Protein AF-A0A0R3E379-F1 (afdb_monomer)

Foldseek 3Di:
DDDDPPPVNVVVVCVVVPPDDPDDDDPDDLLVVLQVQLVVLQVVLVVDDPDDSSVVSNVSSVVSNVVSCVVVQVPDPPSD

Solvent-accessible surface area (backbone atoms only — not comparable to full-atom values): 4806 Å² total; per-residue (Å²): 139,82,86,75,77,50,72,68,56,54,54,48,52,52,54,66,73,60,65,75,77,90,78,78,83,76,89,65,57,71,42,61,52,27,48,55,50,20,51,52,26,44,58,50,27,72,74,39,65,93,52,71,68,22,52,52,30,48,51,50,19,50,54,26,52,55,54,43,49,47,67,56,56,75,66,44,88,85,75,118

pLDDT: mean 86.68, std 13.5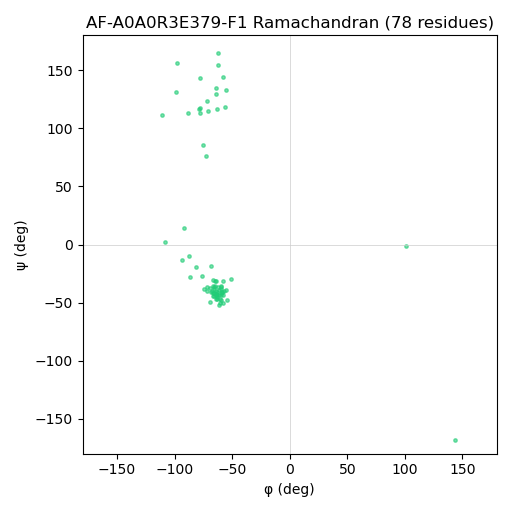1, range [35.5, 98.31]

Radius of gyration: 23.5 Å; Cα contacts (8 Å, |Δi|>4): 44; chains: 1; bounding box: 74×27×40 Å

Organism: NCBI:txid989370

Structure (mmCIF, N/CA/C/O backbone):
data_AF-A0A0R3E379-F1
#
_entry.id   AF-A0A0R3E379-F1
#
loop_
_atom_site.group_PDB
_atom_site.id
_atom_site.type_symbol
_atom_site.label_atom_id
_atom_site.label_alt_id
_atom_site.label_comp_id
_atom_site.label_asym_id
_atom_site.label_entity_id
_atom_site.label_seq_id
_atom_site.pdbx_PDB_ins_code
_atom_site.Cartn_x
_atom_site.Cartn_y
_atom_site.Cartn_z
_atom_site.occupancy
_atom_site.B_iso_or_equiv
_atom_site.auth_seq_id
_atom_site.auth_comp_id
_atom_site.auth_asym_id
_atom_site.auth_atom_id
_atom_site.pdbx_PDB_model_num
ATOM 1 N N . MET A 1 1 ? 59.613 -11.735 -0.504 1.00 35.50 1 MET A N 1
ATOM 2 C CA . MET A 1 1 ? 58.716 -11.115 0.498 1.00 35.50 1 MET A CA 1
ATOM 3 C C . MET A 1 1 ? 57.277 -11.473 0.132 1.00 35.50 1 MET A C 1
ATOM 5 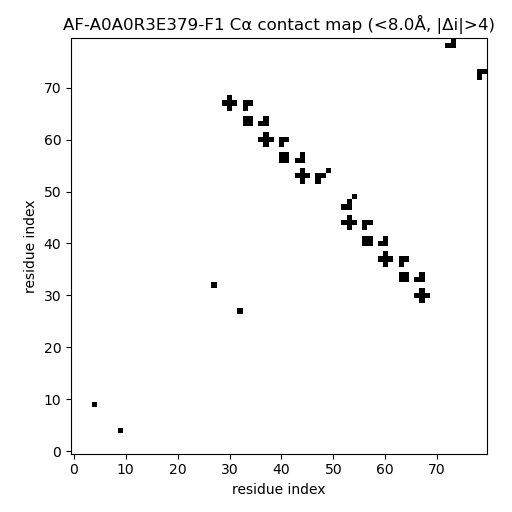O O . MET A 1 1 ? 56.842 -11.084 -0.941 1.00 35.50 1 MET A O 1
ATOM 9 N N . ARG A 1 2 ? 56.571 -12.289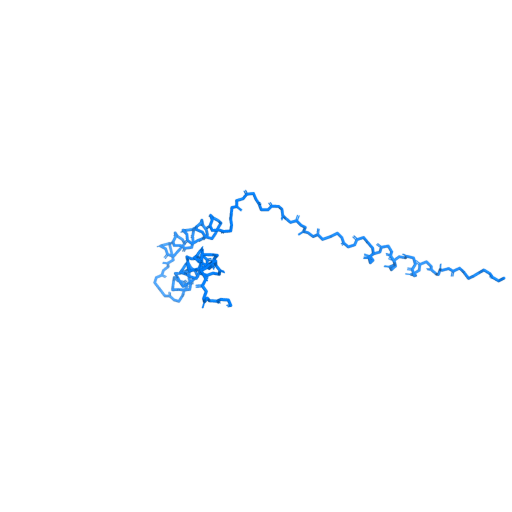 0.929 1.00 39.00 2 ARG A N 1
ATOM 10 C CA . ARG A 1 2 ? 55.168 -12.679 0.670 1.00 39.00 2 ARG A CA 1
ATOM 11 C C . ARG A 1 2 ? 54.282 -12.022 1.726 1.00 39.00 2 ARG A C 1
ATOM 13 O O . ARG A 1 2 ? 54.393 -12.360 2.898 1.00 39.00 2 ARG A O 1
ATOM 20 N N . ALA A 1 3 ? 53.452 -11.070 1.315 1.00 53.22 3 ALA A N 1
ATOM 21 C CA . ALA A 1 3 ? 52.483 -10.430 2.194 1.00 53.22 3 ALA A CA 1
ATOM 22 C C . ALA A 1 3 ? 51.365 -11.430 2.526 1.00 53.22 3 ALA A C 1
ATOM 24 O O . ALA A 1 3 ? 50.632 -11.870 1.640 1.00 53.22 3 ALA A O 1
ATOM 25 N N . THR A 1 4 ? 51.244 -11.820 3.793 1.00 63.91 4 THR A N 1
ATOM 26 C CA . THR A 1 4 ? 50.103 -12.594 4.281 1.00 63.91 4 THR A CA 1
ATOM 27 C C . THR A 1 4 ? 48.930 -11.637 4.462 1.00 63.91 4 THR A C 1
ATOM 29 O O . THR A 1 4 ? 48.956 -10.738 5.300 1.00 63.91 4 THR A O 1
ATOM 32 N N . ILE A 1 5 ? 47.886 -11.796 3.647 1.00 63.28 5 ILE A N 1
ATOM 33 C CA . ILE A 1 5 ? 46.612 -11.107 3.872 1.00 63.28 5 ILE A CA 1
ATOM 34 C C . ILE A 1 5 ? 46.154 -11.489 5.283 1.00 63.28 5 ILE A C 1
ATOM 36 O O . ILE A 1 5 ? 45.968 -12.674 5.569 1.00 63.28 5 ILE A O 1
ATOM 40 N N . SER A 1 6 ? 46.025 -10.506 6.180 1.00 77.25 6 SER A N 1
ATOM 41 C CA . SER A 1 6 ? 45.613 -10.776 7.558 1.00 77.25 6 SER A CA 1
ATOM 42 C C . SER A 1 6 ? 44.250 -11.475 7.552 1.00 77.25 6 SER A C 1
ATOM 44 O O . SER A 1 6 ? 43.387 -11.175 6.721 1.00 77.25 6 SER A O 1
ATOM 46 N N . ALA A 1 7 ? 44.033 -12.406 8.483 1.00 71.69 7 ALA A N 1
ATOM 47 C CA . ALA A 1 7 ? 42.780 -13.158 8.590 1.00 71.69 7 ALA A CA 1
ATOM 48 C C . ALA A 1 7 ? 41.537 -12.242 8.615 1.00 71.69 7 ALA A C 1
ATOM 50 O O . ALA A 1 7 ? 40.476 -12.593 8.102 1.00 71.69 7 ALA A O 1
ATOM 51 N N . ARG A 1 8 ? 41.701 -11.018 9.132 1.00 73.31 8 ARG A N 1
ATOM 52 C CA . ARG A 1 8 ? 40.669 -9.981 9.183 1.00 73.31 8 ARG A CA 1
ATOM 53 C C . ARG A 1 8 ? 40.318 -9.415 7.803 1.00 73.31 8 ARG A C 1
ATOM 55 O O . ARG A 1 8 ? 39.146 -9.170 7.533 1.00 73.31 8 ARG A O 1
ATOM 62 N N . ALA A 1 9 ? 41.304 -9.248 6.922 1.00 79.00 9 ALA A N 1
ATOM 63 C CA . ALA A 1 9 ? 41.070 -8.823 5.545 1.00 79.00 9 ALA A CA 1
ATOM 64 C C . ALA A 1 9 ? 40.350 -9.919 4.741 1.00 79.00 9 ALA A C 1
ATOM 66 O O . ALA A 1 9 ? 39.401 -9.616 4.026 1.00 79.00 9 ALA A O 1
ATOM 67 N N . LYS A 1 10 ? 40.716 -11.196 4.917 1.00 76.00 10 LYS A N 1
ATOM 68 C CA . LYS A 1 10 ? 40.022 -12.323 4.267 1.00 76.00 10 LYS A CA 1
ATOM 69 C C . LYS A 1 10 ? 38.542 -12.410 4.674 1.00 76.00 10 LYS A C 1
ATOM 71 O O . LYS A 1 10 ? 37.681 -12.474 3.802 1.00 76.00 10 LYS A O 1
ATOM 76 N N . ALA A 1 11 ? 38.247 -12.309 5.972 1.00 77.00 11 ALA A N 1
ATOM 77 C CA . ALA A 1 11 ? 36.873 -12.323 6.482 1.00 77.00 11 ALA A CA 1
ATOM 78 C C . ALA A 1 11 ? 36.029 -11.139 5.965 1.00 77.00 11 ALA A C 1
ATOM 80 O O . ALA A 1 11 ? 34.841 -11.288 5.674 1.00 77.00 11 ALA A O 1
ATOM 81 N N . TYR A 1 12 ? 36.643 -9.960 5.810 1.00 77.50 12 TYR A N 1
ATOM 82 C CA . TYR A 1 12 ? 35.989 -8.799 5.205 1.00 77.50 12 TYR A CA 1
ATOM 83 C C . TYR A 1 12 ? 35.629 -9.045 3.732 1.00 77.50 12 TYR A C 1
ATOM 85 O O . TYR A 1 12 ? 34.489 -8.803 3.336 1.00 77.50 12 TYR A O 1
ATOM 93 N N . TRP A 1 13 ? 36.564 -9.576 2.936 1.00 70.81 13 TRP A N 1
ATOM 94 C CA . TRP A 1 13 ? 36.326 -9.900 1.525 1.00 70.81 13 TRP A CA 1
ATOM 95 C C . TRP A 1 13 ? 35.251 -10.980 1.345 1.00 70.81 13 TRP A C 1
ATOM 97 O O . TRP A 1 13 ? 34.383 -10.836 0.486 1.00 70.81 13 TRP A O 1
ATOM 107 N N . GLU A 1 14 ? 35.242 -12.014 2.186 1.00 75.38 14 GLU A N 1
ATOM 108 C CA . GLU A 1 14 ? 34.211 -13.060 2.175 1.00 75.38 14 GLU A CA 1
ATOM 109 C C . GLU A 1 14 ? 32.824 -12.505 2.534 1.00 75.38 14 GLU A C 1
ATOM 111 O O . GLU A 1 14 ? 31.848 -12.795 1.844 1.00 75.38 14 GLU A O 1
ATOM 116 N N . SER A 1 15 ? 32.727 -11.637 3.545 1.00 74.50 15 SER A N 1
ATOM 117 C CA . SER A 1 15 ? 31.463 -10.994 3.933 1.00 74.50 15 SER A CA 1
ATOM 118 C C . SER A 1 15 ? 30.938 -10.031 2.857 1.00 74.50 15 SER A C 1
ATOM 120 O O . SER A 1 15 ? 29.748 -10.044 2.526 1.00 74.50 15 SER A O 1
ATOM 122 N N . ALA A 1 16 ? 31.826 -9.235 2.250 1.00 74.31 16 ALA A N 1
ATOM 123 C CA . ALA A 1 16 ? 31.476 -8.305 1.178 1.00 74.31 16 ALA A CA 1
ATOM 124 C C . ALA A 1 16 ? 31.016 -9.032 -0.098 1.00 74.31 16 ALA A C 1
ATOM 126 O O . ALA A 1 16 ? 30.016 -8.639 -0.704 1.00 74.31 16 ALA A O 1
ATOM 127 N N . MET A 1 17 ? 31.692 -10.121 -0.480 1.00 74.00 17 MET A N 1
ATOM 128 C CA . MET A 1 17 ? 31.337 -10.924 -1.657 1.00 74.00 17 MET A CA 1
ATOM 129 C C . MET A 1 17 ? 30.120 -11.833 -1.418 1.00 74.00 17 MET A C 1
ATOM 131 O O . MET A 1 17 ? 29.378 -12.128 -2.353 1.00 74.00 17 MET A O 1
ATOM 135 N N . SER A 1 18 ? 29.859 -12.234 -0.169 1.00 70.81 18 SER A N 1
ATOM 136 C CA . SER A 1 18 ? 28.753 -13.128 0.205 1.00 70.81 18 SER A CA 1
ATOM 137 C C . SER A 1 18 ? 27.456 -12.398 0.594 1.00 70.81 18 SER A C 1
ATOM 139 O O . SER A 1 18 ? 26.530 -13.011 1.143 1.00 70.81 18 SER A O 1
ATOM 141 N N . LYS A 1 19 ? 27.316 -11.097 0.305 1.00 79.12 19 LYS A N 1
ATOM 142 C CA . LYS A 1 19 ? 26.062 -10.378 0.578 1.00 79.12 19 LYS A CA 1
ATOM 143 C C . LYS A 1 19 ? 24.992 -10.759 -0.452 1.00 79.12 19 LYS A C 1
ATOM 145 O O . LYS A 1 19 ? 24.797 -10.104 -1.476 1.00 79.12 19 LYS A O 1
ATOM 150 N N . ARG A 1 20 ? 24.280 -11.857 -0.182 1.00 81.81 20 ARG A N 1
ATOM 151 C CA . ARG A 1 20 ? 23.197 -12.364 -1.035 1.00 81.81 20 ARG A CA 1
ATOM 152 C C . ARG A 1 20 ? 22.060 -11.340 -1.095 1.00 81.81 20 ARG A C 1
ATOM 154 O O . ARG A 1 20 ? 21.409 -11.056 -0.090 1.00 81.81 20 ARG A O 1
ATOM 161 N N . ARG A 1 21 ? 21.791 -10.797 -2.287 1.00 82.38 21 ARG A N 1
ATOM 162 C CA . ARG A 1 21 ? 20.621 -9.932 -2.509 1.00 82.38 21 ARG A CA 1
ATOM 163 C C . ARG A 1 21 ? 19.353 -10.758 -2.291 1.00 82.38 21 ARG A C 1
ATOM 165 O O . ARG A 1 21 ? 19.207 -11.819 -2.899 1.00 82.38 21 ARG A O 1
ATOM 172 N N . ARG A 1 22 ? 18.419 -10.264 -1.475 1.00 84.88 22 ARG A N 1
ATOM 173 C CA . ARG A 1 22 ? 17.084 -10.862 -1.303 1.00 84.88 22 ARG A CA 1
ATOM 174 C C . ARG A 1 22 ? 16.237 -10.583 -2.548 1.00 84.88 22 ARG A C 1
ATOM 176 O O . ARG A 1 22 ? 15.414 -9.676 -2.562 1.00 84.88 22 ARG A O 1
ATOM 183 N N . ARG A 1 23 ? 16.507 -11.313 -3.634 1.00 84.88 23 ARG A N 1
ATOM 184 C CA . ARG A 1 23 ? 15.724 -11.239 -4.872 1.00 84.88 23 ARG A CA 1
ATOM 185 C C . ARG A 1 23 ? 14.434 -12.025 -4.680 1.00 84.88 23 ARG A C 1
ATOM 187 O O . ARG A 1 23 ? 14.481 -13.235 -4.496 1.00 84.88 23 ARG A O 1
ATOM 194 N N . PHE A 1 24 ? 13.305 -11.336 -4.755 1.00 86.69 24 PHE A N 1
ATOM 195 C CA . PHE A 1 24 ? 11.993 -11.964 -4.805 1.00 86.69 24 PHE A CA 1
ATOM 196 C C . PHE A 1 24 ? 11.518 -12.012 -6.256 1.00 86.69 24 PHE A C 1
ATOM 198 O O . PHE A 1 24 ? 11.605 -11.013 -6.973 1.00 86.69 24 PHE A O 1
ATOM 205 N N . LYS A 1 25 ? 11.047 -13.177 -6.703 1.00 89.19 25 LYS A N 1
ATOM 206 C CA . LYS A 1 25 ? 10.426 -13.327 -8.019 1.00 89.19 25 LYS A CA 1
ATOM 207 C C . LYS A 1 25 ? 8.939 -13.044 -7.872 1.00 89.19 25 LYS A C 1
ATOM 209 O O . LYS A 1 25 ? 8.232 -13.779 -7.195 1.00 89.19 25 LYS A O 1
ATOM 214 N N . GLN A 1 26 ? 8.493 -11.953 -8.480 1.00 89.88 26 GLN A N 1
ATOM 215 C CA . GLN A 1 26 ? 7.078 -11.609 -8.547 1.00 89.88 26 GLN A CA 1
ATOM 216 C C . GLN A 1 26 ? 6.453 -12.461 -9.656 1.00 89.88 26 GLN A C 1
ATOM 218 O O . GLN A 1 26 ? 6.890 -12.380 -10.800 1.00 89.88 26 GLN A O 1
ATOM 223 N N . SER A 1 27 ? 5.514 -13.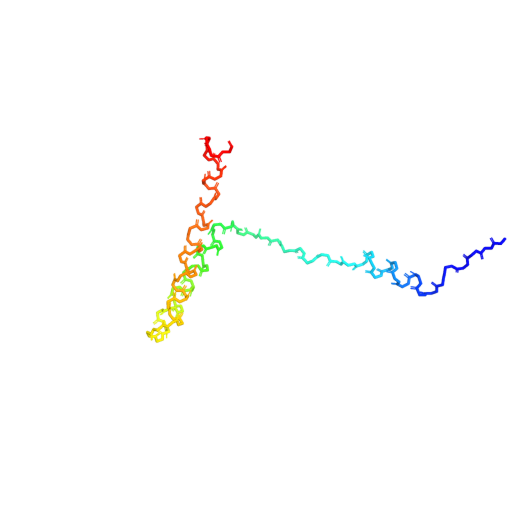334 -9.290 1.00 93.50 27 SER A N 1
ATOM 224 C CA . SER A 1 27 ? 4.797 -14.212 -10.229 1.00 93.50 27 SER A CA 1
ATOM 225 C C . SER A 1 27 ? 3.570 -13.547 -10.850 1.00 93.50 27 SER A C 1
ATOM 227 O O . SER A 1 27 ? 3.184 -13.905 -11.955 1.00 93.50 27 SER A O 1
ATOM 229 N N . ARG A 1 28 ? 2.973 -12.593 -10.129 1.00 93.31 28 ARG A N 1
ATOM 230 C CA . ARG A 1 28 ? 1.838 -11.766 -10.554 1.00 93.31 28 ARG A C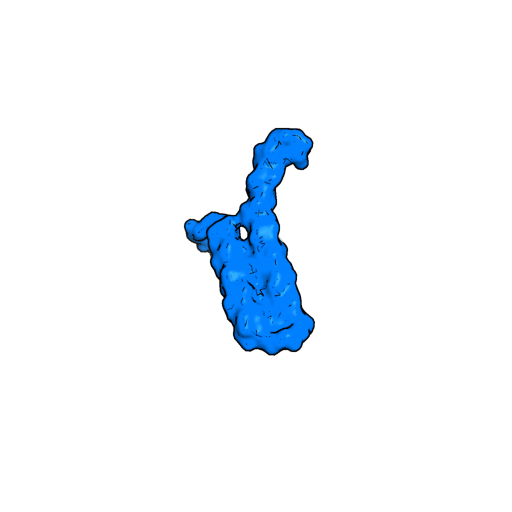A 1
ATOM 231 C C . ARG A 1 28 ? 2.318 -10.415 -11.064 1.00 93.31 28 ARG A C 1
ATOM 233 O O . ARG A 1 28 ? 3.393 -9.960 -10.647 1.00 93.31 28 ARG A O 1
ATOM 240 N N . SER A 1 29 ? 1.519 -9.773 -11.913 1.00 92.88 29 SER A N 1
ATOM 241 C CA . SER A 1 29 ? 1.825 -8.425 -12.394 1.00 92.88 29 SER A CA 1
ATOM 242 C C . SER A 1 29 ? 1.851 -7.416 -11.239 1.00 92.88 29 SER A C 1
ATOM 244 O O . SER A 1 29 ? 1.424 -7.700 -10.111 1.00 92.88 29 SER A O 1
ATOM 246 N N . LEU A 1 30 ? 2.410 -6.230 -11.488 1.00 92.44 30 LEU A N 1
ATOM 247 C CA . LEU A 1 30 ? 2.399 -5.165 -10.488 1.00 92.44 30 LEU A CA 1
ATOM 248 C C . LEU A 1 30 ? 0.954 -4.741 -10.195 1.00 92.44 30 LEU A C 1
ATOM 250 O O . LEU A 1 30 ? 0.580 -4.622 -9.033 1.00 92.44 30 LEU A O 1
ATOM 254 N N . GLU A 1 31 ? 0.151 -4.598 -11.244 1.00 94.75 31 GLU A N 1
ATOM 255 C CA . GLU A 1 31 ? -1.238 -4.154 -11.205 1.00 94.75 31 GLU A CA 1
ATOM 256 C C . GLU A 1 31 ? -2.120 -5.136 -10.424 1.00 94.75 31 GLU A C 1
ATOM 258 O O . GLU A 1 31 ? -2.845 -4.722 -9.526 1.00 94.75 31 GLU A O 1
ATOM 263 N N . GLU A 1 32 ? -1.987 -6.445 -10.665 1.00 95.19 32 GLU A N 1
ATOM 264 C CA . GLU A 1 32 ? -2.718 -7.485 -9.923 1.00 95.19 32 GLU A CA 1
ATOM 265 C C . GLU A 1 32 ? -2.412 -7.448 -8.422 1.00 95.19 32 GLU A C 1
ATOM 267 O O . GLU A 1 32 ? -3.280 -7.681 -7.579 1.00 95.19 32 GLU A O 1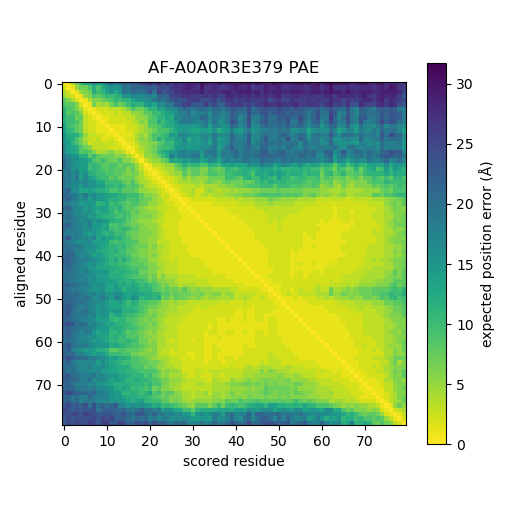
ATOM 272 N N . ARG A 1 33 ? -1.154 -7.172 -8.066 1.00 95.81 33 ARG A N 1
ATOM 273 C CA . ARG A 1 33 ? -0.726 -7.112 -6.664 1.00 95.81 33 ARG A CA 1
ATOM 274 C C . ARG A 1 33 ? -1.213 -5.846 -5.979 1.00 95.81 33 ARG A C 1
ATOM 276 O O . ARG A 1 33 ? -1.580 -5.908 -4.810 1.00 95.81 33 ARG A O 1
ATOM 283 N N . LEU A 1 34 ? -1.202 -4.722 -6.689 1.00 96.56 34 LEU A N 1
ATOM 284 C CA . LEU A 1 34 ? -1.733 -3.469 -6.169 1.00 96.56 34 LEU A CA 1
ATOM 285 C C . LEU A 1 34 ? -3.256 -3.549 -5.989 1.00 96.56 34 LEU A C 1
ATOM 287 O O . LEU A 1 34 ? -3.744 -3.129 -4.943 1.00 96.56 34 LEU A O 1
ATOM 291 N N . ALA A 1 35 ? -3.971 -4.177 -6.929 1.00 96.62 35 ALA A N 1
ATOM 292 C CA . ALA A 1 35 ? -5.412 -4.418 -6.839 1.00 96.62 35 ALA A CA 1
ATOM 293 C C . ALA A 1 35 ? -5.779 -5.232 -5.594 1.00 96.62 35 ALA A C 1
ATOM 295 O O . ALA A 1 35 ? -6.620 -4.815 -4.798 1.00 96.62 35 ALA A O 1
ATOM 296 N N . ALA A 1 36 ? -5.092 -6.360 -5.390 1.00 97.06 36 ALA A N 1
ATOM 297 C CA . ALA A 1 36 ? -5.326 -7.225 -4.238 1.00 97.06 36 ALA A CA 1
ATOM 298 C C . ALA A 1 36 ? -5.059 -6.505 -2.902 1.00 97.06 36 ALA A C 1
ATOM 300 O O . ALA A 1 36 ? -5.798 -6.683 -1.936 1.00 97.06 36 ALA A O 1
ATOM 301 N N . GLU A 1 37 ? -4.018 -5.669 -2.830 1.00 97.56 37 GLU A N 1
ATOM 302 C CA . GLU A 1 37 ? -3.730 -4.909 -1.609 1.00 97.56 37 GLU A CA 1
ATOM 303 C C . GLU A 1 37 ? -4.747 -3.777 -1.384 1.00 97.56 37 GLU A C 1
ATOM 305 O O . GLU A 1 37 ? -5.143 -3.530 -0.245 1.00 97.56 37 GLU A O 1
ATOM 310 N N . ALA A 1 38 ? -5.214 -3.109 -2.445 1.00 98.12 38 ALA A N 1
ATOM 311 C CA . ALA A 1 38 ? -6.259 -2.092 -2.346 1.00 98.12 38 ALA A CA 1
ATOM 312 C C . ALA A 1 38 ? -7.574 -2.675 -1.799 1.00 98.12 38 ALA A C 1
ATOM 314 O O . ALA A 1 38 ? -8.186 -2.083 -0.904 1.00 98.12 38 ALA A O 1
ATOM 315 N N . GLU A 1 39 ? -7.972 -3.855 -2.281 1.00 98.25 39 GLU A N 1
ATOM 316 C CA . GLU A 1 39 ? -9.132 -4.598 -1.778 1.00 98.25 39 GLU A CA 1
ATOM 317 C C . GLU A 1 39 ? -8.965 -4.957 -0.295 1.00 98.25 39 GLU A C 1
ATOM 319 O O . GLU A 1 39 ? -9.804 -4.592 0.532 1.00 98.25 39 GLU A O 1
ATOM 324 N N . HIS A 1 40 ? -7.823 -5.540 0.082 1.00 98.31 40 HIS A N 1
ATOM 325 C CA . HIS A 1 40 ? -7.510 -5.874 1.478 1.00 98.31 40 HIS A CA 1
ATOM 326 C C . HIS A 1 40 ? -7.554 -4.657 2.412 1.00 98.31 40 HIS A C 1
ATOM 328 O O . HIS A 1 40 ? -8.047 -4.721 3.543 1.00 98.31 40 HIS A O 1
ATOM 334 N N . LEU A 1 41 ? -7.049 -3.509 1.956 1.00 98.31 41 LEU A N 1
ATOM 335 C CA . LEU A 1 41 ? -7.096 -2.264 2.720 1.00 98.31 41 LEU A CA 1
ATOM 336 C C . LEU A 1 41 ? -8.528 -1.745 2.887 1.00 98.31 41 LEU A C 1
ATOM 338 O O . LEU A 1 41 ? -8.855 -1.235 3.963 1.00 98.31 41 LEU A O 1
ATOM 342 N N . ARG A 1 42 ? -9.397 -1.905 1.882 1.00 97.75 42 ARG A N 1
ATOM 343 C CA . ARG A 1 42 ? -10.826 -1.589 2.018 1.00 97.75 42 ARG A CA 1
ATOM 344 C C . ARG A 1 42 ? -11.516 -2.509 3.012 1.00 97.75 42 ARG A C 1
ATOM 346 O O . ARG A 1 42 ? -12.235 -2.011 3.874 1.00 97.75 42 ARG A O 1
ATOM 353 N N . GLU A 1 43 ? -11.259 -3.812 2.960 1.00 98.12 43 GLU A N 1
ATOM 354 C CA . GLU A 1 43 ? -11.816 -4.758 3.932 1.00 98.12 43 GLU A CA 1
ATOM 355 C C . GLU A 1 43 ? -11.404 -4.415 5.368 1.00 98.12 43 GLU A C 1
ATOM 357 O O . GLU A 1 43 ? -12.224 -4.457 6.289 1.00 98.12 43 GLU A O 1
ATOM 362 N N . 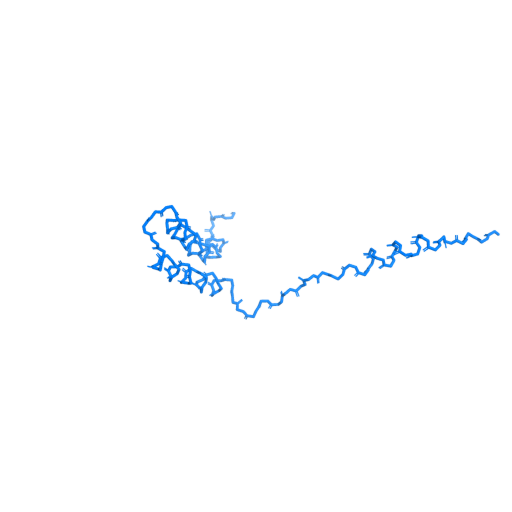LYS A 1 44 ? -10.142 -4.021 5.574 1.00 97.75 44 LYS A N 1
ATOM 363 C CA . LYS A 1 44 ? -9.670 -3.516 6.871 1.00 97.75 44 LYS A CA 1
ATOM 364 C C . LYS A 1 44 ? -10.373 -2.222 7.265 1.00 97.75 44 LYS A C 1
ATOM 366 O O . LYS A 1 44 ? -10.776 -2.082 8.414 1.00 97.75 44 LYS A O 1
ATOM 371 N N . ALA A 1 45 ? -10.554 -1.294 6.327 1.00 97.81 45 ALA A N 1
ATOM 372 C CA . ALA A 1 45 ? -11.238 -0.031 6.585 1.00 97.81 45 ALA A CA 1
ATOM 373 C C . ALA A 1 45 ? -12.714 -0.222 6.967 1.00 97.81 45 ALA A C 1
ATOM 375 O O . ALA A 1 45 ? -13.239 0.564 7.749 1.00 97.81 45 ALA A O 1
ATOM 376 N N . VAL A 1 46 ? -13.383 -1.255 6.444 1.00 97.19 46 VAL A N 1
ATOM 377 C CA . VAL A 1 46 ? -14.756 -1.619 6.839 1.00 97.19 46 VAL A CA 1
ATOM 378 C C . VAL A 1 46 ? -14.808 -2.096 8.293 1.00 97.19 46 VAL A C 1
ATOM 380 O O . VAL A 1 46 ? -15.765 -1.793 8.999 1.00 97.19 46 VAL A O 1
ATOM 383 N N . LYS A 1 47 ? -13.776 -2.813 8.749 1.00 97.12 47 LYS A N 1
ATOM 384 C CA . LYS A 1 47 ? -13.676 -3.337 10.122 1.00 97.12 47 LYS A CA 1
ATOM 385 C C . LYS A 1 47 ? -13.190 -2.292 11.134 1.00 97.12 47 LYS A C 1
ATOM 387 O O . LYS A 1 47 ? -13.372 -2.484 12.332 1.00 97.12 47 LYS A O 1
ATOM 392 N N . ALA A 1 48 ? -12.556 -1.217 10.669 1.00 96.44 48 ALA A N 1
ATOM 393 C CA . ALA A 1 48 ? -12.028 -0.157 11.519 1.00 96.44 48 ALA A CA 1
ATOM 394 C C . ALA A 1 48 ? -13.140 0.801 11.998 1.00 96.44 48 ALA A C 1
ATOM 396 O O . ALA A 1 48 ? -14.049 1.130 11.225 1.00 96.44 48 ALA A O 1
ATOM 397 N N . PRO A 1 49 ? -13.065 1.308 13.244 1.00 95.62 49 PRO A N 1
ATOM 398 C CA . PRO A 1 49 ? -13.984 2.337 13.710 1.00 95.62 49 PRO A CA 1
ATOM 399 C C . PRO A 1 49 ? -13.834 3.627 12.881 1.00 95.62 49 PRO A C 1
ATOM 401 O O . PRO A 1 49 ? -12.766 3.892 12.318 1.00 95.62 49 PRO A O 1
ATOM 404 N N . PRO A 1 50 ? -14.887 4.458 12.789 1.00 94.88 50 PRO A N 1
ATOM 405 C CA . PRO A 1 50 ? -14.787 5.774 12.168 1.00 94.88 50 PRO A CA 1
ATOM 406 C C . PRO A 1 50 ? -13.682 6.615 12.819 1.00 94.88 50 PRO A C 1
ATOM 408 O O . PRO A 1 50 ? -13.601 6.699 14.043 1.00 94.88 50 PRO A O 1
ATOM 411 N N . GLY A 1 51 ? -12.839 7.239 11.996 1.00 96.12 51 GLY A N 1
ATOM 412 C CA . GLY A 1 51 ? -11.741 8.089 12.448 1.00 96.12 51 GLY A CA 1
ATOM 413 C C . GLY A 1 51 ? -10.494 7.958 11.577 1.00 96.12 51 GLY A C 1
ATOM 414 O O . GLY A 1 51 ? -10.514 7.348 10.503 1.00 96.12 51 GLY A O 1
ATOM 415 N N . THR A 1 52 ? -9.387 8.510 12.072 1.00 96.94 52 THR A N 1
ATOM 416 C CA . THR A 1 52 ? -8.127 8.639 11.329 1.00 96.94 52 THR A CA 1
ATOM 417 C C . THR A 1 52 ? -7.606 7.307 10.795 1.00 96.94 52 THR A C 1
ATOM 419 O O . THR A 1 52 ? -7.118 7.242 9.671 1.00 96.94 52 THR A O 1
ATOM 422 N N . GLU A 1 53 ? -7.724 6.219 11.558 1.00 96.19 53 GLU A N 1
ATOM 423 C CA . GLU A 1 53 ? -7.250 4.902 11.120 1.00 96.19 53 GLU A CA 1
ATOM 424 C C . GLU A 1 53 ? -7.986 4.433 9.857 1.00 96.19 53 GLU A C 1
ATOM 426 O O . GLU A 1 53 ? -7.353 4.146 8.836 1.00 96.19 53 GLU A O 1
ATOM 431 N N . ARG A 1 54 ? -9.323 4.457 9.873 1.00 97.62 54 ARG A N 1
ATOM 432 C CA . ARG A 1 54 ? -10.147 4.110 8.712 1.00 97.62 54 ARG A CA 1
ATOM 433 C C . ARG A 1 54 ? -9.830 4.990 7.504 1.00 97.62 54 ARG A C 1
ATOM 435 O O . ARG A 1 54 ? -9.679 4.481 6.395 1.00 97.62 54 ARG A O 1
ATOM 442 N N . GLU A 1 55 ? -9.668 6.294 7.707 1.00 97.94 55 GLU A N 1
ATOM 443 C CA . GLU A 1 55 ? -9.312 7.224 6.631 1.00 97.94 55 GLU A CA 1
ATOM 444 C C . GLU A 1 55 ? -7.931 6.936 6.037 1.00 97.94 55 GLU A C 1
ATOM 446 O O . GLU A 1 55 ? -7.761 6.973 4.817 1.00 97.94 55 GLU A O 1
ATOM 451 N N . THR A 1 56 ? -6.942 6.596 6.870 1.00 98.00 56 THR A N 1
ATOM 452 C CA . THR A 1 56 ? -5.599 6.250 6.387 1.00 98.00 56 THR A CA 1
ATOM 453 C C . THR A 1 56 ? -5.597 4.971 5.558 1.00 98.00 56 THR A C 1
ATOM 455 O O . THR A 1 56 ? -4.909 4.925 4.535 1.00 98.00 56 THR A O 1
ATOM 458 N N . LEU A 1 57 ? -6.390 3.967 5.945 1.00 98.25 57 LEU A N 1
ATOM 459 C CA . LEU A 1 57 ? -6.568 2.732 5.179 1.00 98.25 57 LEU A CA 1
ATOM 460 C C . LEU A 1 57 ? -7.212 3.021 3.819 1.00 98.25 57 LEU A C 1
ATOM 462 O O . LEU A 1 57 ? -6.681 2.602 2.793 1.00 98.25 57 LEU A O 1
ATOM 466 N N . LEU A 1 58 ? -8.285 3.818 3.792 1.00 98.19 58 LEU A N 1
ATOM 467 C CA . LEU A 1 58 ? -8.956 4.217 2.549 1.00 98.19 58 LEU A CA 1
ATOM 468 C C . LEU A 1 58 ? -8.075 5.085 1.647 1.00 98.19 58 LEU A C 1
ATOM 470 O O . LEU A 1 58 ? -8.157 4.991 0.423 1.00 98.19 58 LEU A O 1
ATOM 474 N N . ARG A 1 59 ? -7.242 5.955 2.225 1.00 98.19 59 ARG A N 1
ATOM 475 C CA . ARG A 1 59 ? -6.284 6.762 1.462 1.00 98.19 59 ARG A CA 1
ATOM 476 C C . ARG A 1 59 ? -5.218 5.880 0.822 1.00 98.19 59 ARG A C 1
ATOM 478 O O . ARG A 1 59 ? -4.915 6.067 -0.349 1.00 98.19 59 ARG A O 1
ATOM 485 N N . ARG A 1 60 ? -4.677 4.910 1.563 1.00 97.81 60 ARG A N 1
ATOM 486 C CA . ARG A 1 60 ? -3.716 3.948 1.009 1.00 97.81 60 ARG A CA 1
ATOM 487 C C . ARG A 1 60 ? -4.354 3.090 -0.077 1.00 97.81 60 ARG A C 1
ATOM 489 O O . ARG A 1 60 ? -3.747 2.947 -1.122 1.00 97.81 60 ARG A O 1
ATOM 496 N N . ALA A 1 61 ? -5.577 2.595 0.118 1.00 98.19 61 ALA A N 1
ATOM 497 C CA . ALA A 1 61 ? -6.274 1.826 -0.914 1.00 98.19 61 ALA A CA 1
ATOM 498 C C . ALA A 1 61 ? -6.349 2.601 -2.242 1.00 98.19 61 ALA A C 1
ATOM 500 O O . ALA A 1 61 ? -5.942 2.078 -3.273 1.00 98.19 61 ALA A O 1
ATOM 501 N N . ARG A 1 62 ? -6.743 3.881 -2.193 1.00 97.38 62 ARG A N 1
ATOM 502 C CA . ARG A 1 62 ? -6.783 4.760 -3.375 1.00 97.38 62 ARG A CA 1
ATOM 503 C C . ARG A 1 62 ? -5.422 4.939 -4.048 1.00 97.38 62 ARG A C 1
ATOM 505 O O . ARG A 1 62 ? -5.330 4.828 -5.260 1.00 97.38 62 ARG A O 1
ATOM 512 N N . GLN A 1 63 ? -4.355 5.141 -3.273 1.00 97.12 63 GLN A N 1
ATOM 513 C CA . GLN A 1 63 ? -2.996 5.248 -3.828 1.00 97.12 63 GLN A CA 1
ATOM 514 C C . GLN A 1 63 ? -2.572 3.984 -4.584 1.00 97.12 63 GLN A C 1
ATOM 516 O O . GLN A 1 63 ? -1.853 4.064 -5.576 1.00 97.12 63 GLN A O 1
ATOM 521 N N . PHE A 1 64 ? -2.995 2.811 -4.111 1.00 97.06 64 PHE A N 1
ATOM 522 C CA . PHE A 1 64 ? -2.702 1.551 -4.786 1.00 97.06 64 PHE A CA 1
ATOM 523 C C . PHE A 1 64 ? -3.510 1.414 -6.080 1.00 97.06 64 PHE A C 1
ATOM 525 O O . PHE A 1 64 ? -2.936 1.005 -7.083 1.00 97.06 64 PHE A O 1
ATOM 532 N N . GLU A 1 65 ? -4.782 1.819 -6.084 1.00 95.38 65 GLU A N 1
ATOM 533 C CA . GLU A 1 65 ? -5.610 1.871 -7.299 1.00 95.38 65 GLU A CA 1
ATOM 534 C C . GLU A 1 65 ? -5.010 2.809 -8.352 1.00 95.38 65 GLU A C 1
ATOM 536 O O . GLU A 1 65 ? -4.820 2.415 -9.497 1.00 95.38 65 GLU A O 1
ATOM 541 N N . GLU A 1 66 ? -4.618 4.021 -7.961 1.00 94.69 66 GLU A N 1
ATOM 542 C CA . GLU A 1 66 ? -3.925 4.965 -8.847 1.00 94.69 66 GLU A CA 1
ATOM 543 C C . GLU A 1 66 ? -2.604 4.375 -9.366 1.00 94.69 66 GLU A C 1
ATOM 545 O O . GLU A 1 66 ? -2.294 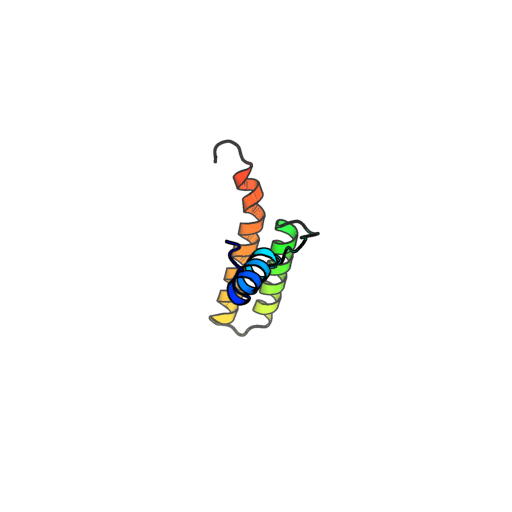4.455 -10.556 1.00 94.69 66 GLU A O 1
ATOM 550 N N . GLY A 1 67 ? -1.853 3.705 -8.485 1.00 93.44 67 GLY A N 1
ATOM 551 C CA . GLY A 1 67 ? -0.611 3.015 -8.819 1.00 93.44 67 GLY A CA 1
ATOM 552 C C . GLY A 1 67 ? -0.768 1.938 -9.897 1.00 93.44 67 GLY A C 1
ATOM 553 O O . GLY A 1 67 ? 0.156 1.732 -10.684 1.00 93.44 67 GLY A O 1
ATOM 554 N N . MET A 1 68 ? -1.929 1.277 -9.978 1.00 93.31 68 MET A N 1
ATOM 555 C CA . MET A 1 68 ? -2.213 0.279 -11.019 1.00 93.31 68 MET A CA 1
ATOM 556 C C . MET A 1 68 ? -2.246 0.891 -12.421 1.00 93.31 68 MET A C 1
ATOM 558 O O . MET A 1 68 ? -1.872 0.227 -13.381 1.00 93.31 68 MET A O 1
ATOM 562 N N . HIS A 1 69 ? -2.659 2.153 -12.544 1.00 89.56 69 HIS A N 1
ATOM 563 C CA . HIS A 1 69 ? -2.774 2.843 -13.831 1.00 89.56 69 HIS A CA 1
ATOM 564 C C . HIS A 1 69 ? -1.472 3.526 -14.271 1.00 89.56 69 HIS A C 1
ATOM 566 O O . HIS A 1 69 ? -1.344 3.948 -15.419 1.00 89.56 69 HIS A O 1
ATOM 572 N N . MET A 1 70 ? -0.461 3.611 -13.399 1.00 88.50 70 MET A N 1
ATOM 573 C CA . MET A 1 70 ? 0.798 4.290 -13.725 1.00 88.50 70 MET A CA 1
ATOM 574 C C . MET A 1 70 ? 1.520 3.671 -14.926 1.00 88.50 70 MET A C 1
ATOM 576 O O . MET A 1 70 ? 2.139 4.390 -15.711 1.00 88.50 70 MET A O 1
ATOM 580 N N . SER A 1 71 ? 1.463 2.345 -15.082 1.00 85.81 71 SER A N 1
ATOM 581 C CA . SER A 1 71 ? 2.110 1.668 -16.209 1.00 85.81 71 SER A CA 1
ATOM 582 C C . SER A 1 71 ? 1.462 2.027 -17.546 1.00 85.81 71 SER A C 1
ATOM 584 O O . SER A 1 71 ? 2.162 2.092 -18.554 1.00 85.81 71 SER A O 1
ATOM 586 N N . GLU A 1 72 ? 0.160 2.308 -17.550 1.00 86.62 72 GLU A N 1
ATOM 587 C CA . GLU A 1 72 ? -0.579 2.800 -18.708 1.00 86.62 72 GLU A CA 1
ATOM 588 C C . GLU A 1 72 ? -0.156 4.232 -19.054 1.00 86.62 72 GLU A C 1
ATOM 590 O O . GLU A 1 72 ? 0.240 4.488 -20.189 1.00 86.62 72 GLU A O 1
ATOM 595 N N . TRP A 1 73 ? -0.115 5.141 -18.073 1.00 87.88 73 TRP A N 1
ATOM 596 C CA . TRP A 1 73 ? 0.294 6.537 -18.295 1.00 87.88 73 TRP A CA 1
ATOM 597 C C . TRP A 1 73 ? 1.704 6.662 -18.865 1.00 87.88 73 TRP A C 1
ATOM 599 O O . TRP A 1 73 ? 1.939 7.454 -19.774 1.00 87.88 73 TRP A O 1
ATOM 609 N N . LEU A 1 74 ? 2.637 5.848 -18.365 1.00 86.19 74 LEU A N 1
ATOM 610 C CA . LEU A 1 74 ? 4.017 5.830 -18.848 1.00 86.19 74 LEU A CA 1
ATOM 611 C C . LEU A 1 74 ? 4.151 5.284 -20.275 1.00 86.19 74 LEU A C 1
ATOM 613 O O . LEU A 1 74 ? 5.192 5.493 -20.894 1.00 86.19 74 LEU A O 1
ATOM 617 N N . ARG A 1 75 ? 3.149 4.563 -20.791 1.00 85.62 75 ARG A N 1
ATOM 618 C CA . ARG A 1 75 ? 3.145 4.005 -22.154 1.00 85.62 75 ARG A CA 1
ATOM 619 C C . ARG A 1 75 ? 2.473 4.923 -23.172 1.00 85.62 75 ARG A C 1
ATOM 621 O O . ARG A 1 75 ? 2.623 4.683 -24.369 1.00 85.62 75 ARG A O 1
ATOM 628 N N . THR A 1 76 ? 1.753 5.949 -22.728 1.00 82.12 76 THR A N 1
ATOM 629 C CA . THR A 1 76 ? 1.066 6.886 -23.618 1.00 82.12 76 THR A CA 1
ATOM 630 C C . THR A 1 76 ? 2.082 7.800 -24.323 1.00 82.12 76 THR A C 1
ATOM 632 O O . THR A 1 76 ? 2.849 8.494 -23.649 1.00 82.12 76 THR A O 1
ATOM 635 N N . PRO A 1 77 ? 2.109 7.841 -25.671 1.00 78.94 77 PRO A N 1
ATOM 636 C CA . PRO A 1 77 ? 2.999 8.737 -26.401 1.00 78.94 77 PRO A CA 1
ATOM 637 C C . PRO A 1 77 ? 2.647 10.205 -26.112 1.00 78.94 77 PRO A C 1
ATOM 639 O O . PRO A 1 77 ? 1.477 10.577 -26.144 1.00 78.94 77 PRO A O 1
ATOM 642 N N . GLY A 1 78 ? 3.658 11.037 -25.841 1.00 76.56 78 GLY A N 1
ATOM 643 C CA . GLY A 1 78 ? 3.493 12.466 -25.519 1.00 76.56 78 GLY A CA 1
ATOM 644 C C . GLY A 1 78 ? 3.574 12.825 -24.028 1.00 76.56 78 GLY A C 1
ATOM 645 O O . GLY A 1 78 ? 3.486 14.002 -23.692 1.00 76.56 78 GLY A O 1
ATOM 646 N N . LEU A 1 79 ? 3.764 11.837 -23.146 1.00 68.19 79 LEU A N 1
ATOM 647 C CA . LEU A 1 79 ? 4.046 12.010 -21.710 1.00 68.19 79 LEU A CA 1
ATOM 648 C C . LEU A 1 79 ? 5.498 11.650 -21.318 1.00 68.19 79 LEU A C 1
ATOM 650 O O . LEU A 1 79 ? 5.838 11.723 -20.137 1.00 68.19 79 LEU A O 1
ATOM 654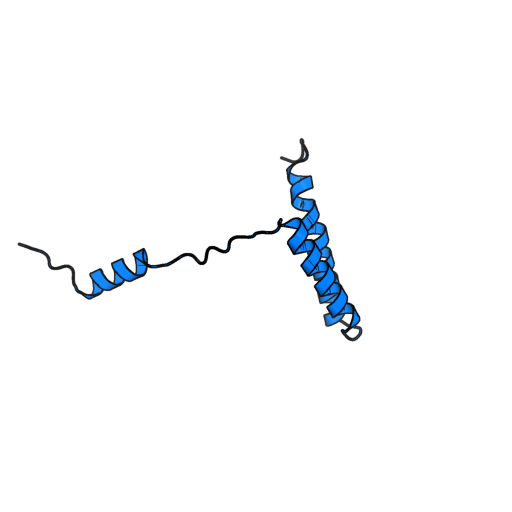 N N . GLN A 1 80 ? 6.340 11.268 -22.290 1.00 59.56 80 GLN A N 1
ATOM 655 C CA . GLN A 1 80 ? 7.778 10.991 -22.135 1.00 59.56 80 GLN A CA 1
ATOM 656 C C . GLN A 1 80 ? 8.629 12.041 -22.845 1.00 59.56 80 GLN A C 1
ATOM 658 O O . GLN A 1 80 ? 8.203 12.484 -23.937 1.00 59.56 80 GLN A O 1
#

Nearest PDB structures (foldseek):
  6zqv-assembly1_A  TM=6.952E-01  e=3.245E+00  Spondweni virus
  7kv9-assembly1_A  TM=6.772E-01  e=5.230E+00  Kunjin virus
  4v74-assembly1_AO  TM=4.745E-01  e=2.713E+00  Escherichia coli K-12
  7kvb-assembly1_A  TM=6.979E-01  e=9.497E+00  Murray Valley encephalitis virus
  5t7v-assembly1_S6  TM=4.522E-01  e=6.255E+00  Staphylococcus aureus

Sequence (80 aa):
MRATISARAKAYWESAMSKRRRRFKQSRSLEERLAAEAEHLREKAVKAPPGTERETLLRRARQFEEGMHMSEWLRTPGLQ

Secondary structure (DSSP, 8-state):
------HHHHHHHHHHHT---------S-HHHHHHHHHHHHHHHHHHSPTTHHHHHHHHHHHHHHHHHHHHHHTTSTT--

Mean predicted aligned error: 9.41 Å